Protein AF-A0A8I2G2Y0-F1 (afdb_monomer_lite)

Sequence (135 aa):
MSNDNKWKEYDYIFKLEQELNKTRWMVFTALLSVSFIIGGLVLKETTALRPLLTKSGMVFGWLIFMAGFYHYWWFHNKAHDLRDRMCELEEQLSIEVFKIRTKRPKFLGIKIFYHWAIDVVALAYTLILVLVLLR

Secondary structure (DSSP, 8-state):
--HHHHHHHHHHHHHHHHHHHHHHHHHHHHHHHHHHHHHHHHHHGGGSS-HHHHHHHHHHHHHHHHHHHHHHHHHHHHHHHHHHHHHHHHHHHT--HHHHHTSPPPBTTB---HHHHHHH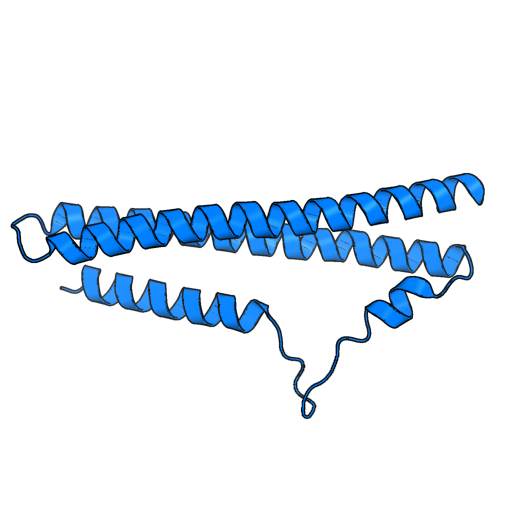HHHHHHHHHHHHHH-

pLDDT: mean 83.78, std 13.39, range [49.09, 96.31]

Foldseek 3Di:
DDLVVLVVLLVVLVVVLVVLVVCLVVQLVVLLVVLVVLLVVLVVCVVDDCLPSSLVSLVVSLVSNVVSVVSNVVSVVVSVVSLVVSVVSCVVNVHCPVVVVVPQDQDVNDRPDPVVVSVVVNVVSVVVSVVSVVD

Structure (mmCIF, N/CA/C/O backbone):
data_AF-A0A8I2G2Y0-F1
#
_entry.id   AF-A0A8I2G2Y0-F1
#
loop_
_atom_site.group_PDB
_atom_site.id
_atom_site.type_symbol
_atom_site.label_atom_id
_atom_site.label_alt_id
_atom_site.label_comp_id
_atom_site.label_asym_id
_atom_site.label_entity_id
_atom_site.label_seq_id
_atom_site.pdbx_PDB_ins_code
_atom_site.Cartn_x
_atom_site.Cartn_y
_atom_site.Cartn_z
_atom_site.occupancy
_atom_site.B_iso_or_equiv
_atom_site.auth_seq_id
_atom_site.auth_comp_id
_atom_site.auth_asym_id
_atom_site.auth_atom_id
_atom_site.pdbx_PDB_model_num
ATOM 1 N N . MET A 1 1 ? -11.482 0.524 33.864 1.00 66.38 1 MET A N 1
ATOM 2 C CA . MET A 1 1 ? -11.662 1.689 32.967 1.00 66.38 1 MET A CA 1
ATOM 3 C C . MET A 1 1 ? -13.149 1.996 32.870 1.00 66.38 1 MET A C 1
ATOM 5 O O . MET A 1 1 ? -13.909 1.043 32.742 1.00 66.38 1 MET A O 1
ATOM 9 N N . SER A 1 2 ? -13.570 3.260 33.000 1.00 88.00 2 SER A N 1
ATOM 10 C CA . SER A 1 2 ? -14.993 3.635 32.907 1.00 88.00 2 SER A CA 1
ATOM 11 C C . SER A 1 2 ? -15.541 3.402 31.494 1.00 88.00 2 SER A C 1
ATOM 13 O O . SER A 1 2 ? -14.780 3.409 30.523 1.00 88.00 2 SER A O 1
ATOM 15 N N . ASN A 1 3 ? -16.857 3.210 31.371 1.00 84.31 3 ASN A N 1
ATOM 16 C CA . ASN A 1 3 ? -17.503 3.046 30.065 1.00 84.31 3 ASN A CA 1
ATOM 17 C C . ASN A 1 3 ? -17.326 4.287 29.176 1.00 84.31 3 ASN A C 1
ATOM 19 O O . ASN A 1 3 ? -17.082 4.139 27.983 1.00 84.31 3 ASN A O 1
ATOM 23 N N . ASP A 1 4 ? -17.322 5.491 29.751 1.00 87.38 4 ASP A N 1
ATOM 24 C CA . ASP A 1 4 ? -17.059 6.730 29.006 1.00 87.38 4 ASP A CA 1
ATOM 25 C C . ASP A 1 4 ? -15.670 6.743 28.357 1.00 87.38 4 ASP A C 1
ATOM 27 O O . ASP A 1 4 ? -15.503 7.208 27.229 1.00 87.38 4 ASP A O 1
ATOM 31 N N . ASN A 1 5 ? -14.661 6.196 29.042 1.00 90.50 5 ASN A N 1
ATOM 32 C CA . ASN A 1 5 ? -13.311 6.099 28.492 1.00 90.50 5 ASN A CA 1
ATOM 33 C C . ASN A 1 5 ? -13.239 5.073 27.351 1.00 90.50 5 ASN A C 1
ATOM 35 O O . ASN A 1 5 ? -12.555 5.323 26.364 1.00 90.50 5 ASN A O 1
ATOM 39 N N . LYS A 1 6 ? -13.981 3.962 27.448 1.00 89.25 6 LYS A N 1
ATOM 40 C CA . LYS A 1 6 ? -14.072 2.952 26.378 1.00 89.25 6 LYS A CA 1
ATOM 41 C C . LYS A 1 6 ? -14.741 3.506 25.119 1.00 89.25 6 LYS A C 1
ATOM 43 O O . LYS A 1 6 ? -14.258 3.258 24.021 1.00 89.25 6 LYS A O 1
ATOM 48 N N . TRP A 1 7 ? -15.808 4.293 25.268 1.00 90.44 7 TRP A N 1
ATOM 49 C CA . TRP A 1 7 ? -16.466 4.955 24.136 1.00 90.44 7 TRP A CA 1
ATOM 50 C C . TRP A 1 7 ? -15.554 5.964 23.433 1.00 90.44 7 TRP A C 1
ATOM 52 O O . TRP A 1 7 ? -15.510 6.001 22.205 1.00 90.44 7 TRP A O 1
ATOM 62 N N . LYS A 1 8 ? -14.785 6.748 24.199 1.00 93.31 8 LYS A N 1
ATOM 63 C CA . LYS A 1 8 ? -13.784 7.670 23.639 1.00 93.31 8 LYS A CA 1
ATOM 64 C C . LYS A 1 8 ? -12.671 6.932 22.898 1.00 93.31 8 LYS A C 1
ATOM 66 O O . LYS A 1 8 ? -12.284 7.360 21.815 1.00 93.31 8 LYS A O 1
ATOM 71 N N . GLU A 1 9 ? -12.172 5.833 23.465 1.00 92.19 9 GLU A N 1
ATOM 72 C CA . GLU A 1 9 ? -11.176 4.980 22.807 1.00 92.19 9 GLU A CA 1
ATOM 73 C C . GLU A 1 9 ? -11.730 4.402 21.498 1.00 92.19 9 GLU A C 1
ATOM 75 O O . GLU A 1 9 ? -11.061 4.475 20.471 1.00 92.19 9 GLU A O 1
ATOM 80 N N . TYR A 1 10 ? -12.971 3.907 21.505 1.00 90.19 10 TYR A N 1
ATOM 81 C CA . TYR A 1 10 ? -13.626 3.365 20.316 1.00 90.19 10 TYR A CA 1
ATOM 82 C C . TYR A 1 10 ? -13.746 4.404 19.190 1.00 90.19 10 TYR A C 1
ATOM 84 O O . TYR A 1 10 ? -13.324 4.138 18.065 1.00 90.19 10 TYR A O 1
ATOM 92 N N . ASP A 1 11 ? -14.261 5.604 19.484 1.00 91.12 11 ASP A N 1
ATOM 93 C CA . ASP A 1 11 ? -14.394 6.682 18.490 1.00 91.12 11 ASP A CA 1
ATOM 94 C C . ASP A 1 11 ? -13.028 7.139 17.951 1.00 91.12 11 ASP A C 1
ATOM 96 O O . ASP A 1 11 ? -12.862 7.378 16.752 1.00 91.12 11 ASP A O 1
ATOM 100 N N . TYR A 1 12 ? -12.018 7.197 18.823 1.00 94.00 12 TYR A N 1
ATOM 101 C CA . TYR A 1 12 ? -10.652 7.513 18.424 1.00 94.00 12 TYR A CA 1
ATOM 102 C C . TYR A 1 12 ? -10.071 6.460 17.471 1.00 94.00 12 TYR A C 1
ATOM 104 O O . TYR A 1 12 ? -9.577 6.811 16.398 1.00 94.00 12 TYR A O 1
ATOM 112 N N . ILE A 1 13 ? -10.162 5.172 17.820 1.00 92.31 13 ILE A N 1
ATOM 113 C CA . ILE A 1 13 ? -9.649 4.082 16.977 1.00 92.31 13 ILE A CA 1
ATOM 114 C C . ILE A 1 13 ? -10.392 4.038 15.640 1.00 92.31 13 ILE A C 1
ATOM 116 O O . ILE A 1 13 ? -9.770 3.839 14.596 1.00 92.31 13 ILE A O 1
ATOM 120 N N . PHE A 1 14 ? -11.702 4.277 15.649 1.00 89.00 14 PHE A N 1
ATOM 121 C CA . PHE A 1 14 ? -12.504 4.331 14.434 1.00 89.00 14 PHE A CA 1
ATOM 122 C C . PHE A 1 14 ? -12.033 5.430 13.475 1.00 89.00 14 PHE A C 1
ATOM 124 O O . PHE A 1 14 ? -11.827 5.168 12.287 1.00 89.00 14 PHE A O 1
ATOM 131 N N . LYS A 1 15 ? -11.824 6.651 13.979 1.00 92.25 15 LYS A N 1
ATOM 132 C CA . LYS A 1 15 ? -11.288 7.768 13.182 1.00 92.25 15 LYS A CA 1
ATOM 133 C C . LYS A 1 15 ? -9.884 7.462 12.668 1.00 92.25 15 LYS A C 1
ATOM 135 O O . LYS A 1 15 ? -9.611 7.661 11.485 1.00 92.25 15 LYS A O 1
ATOM 140 N N . LEU A 1 16 ? -9.032 6.899 13.523 1.00 92.81 16 LEU A N 1
ATOM 141 C CA . LEU A 1 16 ? -7.673 6.513 13.158 1.00 92.81 16 LEU A CA 1
ATOM 142 C C . LEU A 1 16 ? -7.653 5.455 12.042 1.00 92.81 16 LEU A C 1
ATOM 144 O O . LEU A 1 16 ? -6.857 5.558 11.112 1.00 92.81 16 LEU A O 1
ATOM 148 N N . GLU A 1 17 ? -8.545 4.462 12.079 1.00 90.94 17 GLU A N 1
ATOM 149 C CA . GLU A 1 17 ? -8.662 3.438 11.031 1.00 90.94 17 GLU A CA 1
ATOM 150 C C . GLU A 1 17 ? -9.044 4.049 9.674 1.00 90.94 17 GLU A C 1
ATOM 152 O O . GLU A 1 17 ? -8.466 3.685 8.641 1.00 90.94 17 GLU A O 1
ATOM 157 N N . GLN A 1 18 ? -9.959 5.024 9.671 1.00 89.50 18 GLN A N 1
ATOM 158 C CA . GLN A 1 18 ? -10.353 5.740 8.457 1.00 89.50 18 GLN A CA 1
ATOM 159 C C . GLN A 1 18 ? -9.204 6.573 7.884 1.00 89.50 18 GLN A C 1
ATOM 161 O O . GLN A 1 18 ? -8.940 6.517 6.678 1.00 89.50 18 GLN A O 1
ATOM 166 N N . GLU A 1 19 ? -8.497 7.318 8.734 1.00 92.12 19 GLU A N 1
ATOM 167 C CA . GLU A 1 19 ? -7.342 8.122 8.329 1.00 92.12 19 GLU A CA 1
ATOM 168 C C . GLU A 1 19 ? -6.197 7.252 7.807 1.00 92.12 19 GLU A C 1
ATOM 170 O O . GLU A 1 19 ? -5.633 7.544 6.748 1.00 92.12 19 GLU A O 1
ATOM 175 N N . LEU A 1 20 ? -5.896 6.136 8.477 1.00 91.62 20 LEU A N 1
ATOM 176 C CA . LEU A 1 20 ? -4.902 5.166 8.016 1.00 91.62 20 LEU A CA 1
ATOM 177 C C . LEU A 1 20 ? -5.294 4.561 6.670 1.00 91.62 20 LEU A C 1
ATOM 179 O O . LEU A 1 20 ? -4.446 4.443 5.789 1.00 91.62 20 LEU A O 1
ATOM 183 N N . ASN A 1 21 ? -6.566 4.210 6.465 1.00 89.56 21 ASN A N 1
ATOM 184 C CA . ASN A 1 21 ? -7.034 3.704 5.176 1.00 89.56 21 ASN A CA 1
ATOM 185 C C . ASN A 1 21 ? -6.887 4.747 4.061 1.00 89.56 21 ASN A C 1
ATOM 187 O O . ASN A 1 21 ? -6.446 4.399 2.963 1.00 89.56 21 ASN A O 1
ATOM 191 N N . LYS A 1 22 ? -7.239 6.011 4.329 1.00 91.00 22 LYS A N 1
ATOM 192 C CA . LYS A 1 22 ? -7.096 7.115 3.370 1.00 91.00 22 LYS A CA 1
ATOM 193 C C . LYS A 1 22 ? -5.628 7.340 3.009 1.00 91.00 22 LYS A C 1
ATOM 195 O O . LYS A 1 22 ? -5.287 7.364 1.828 1.00 91.00 22 LYS A O 1
ATOM 200 N N . THR A 1 23 ? -4.762 7.440 4.015 1.00 92.88 23 THR A N 1
ATOM 201 C CA . THR A 1 23 ? -3.315 7.623 3.841 1.00 92.88 23 THR A CA 1
ATOM 202 C C . THR A 1 23 ? -2.692 6.440 3.105 1.00 92.88 23 THR A C 1
ATOM 204 O O . THR A 1 23 ? -1.948 6.645 2.147 1.00 92.88 23 THR A O 1
ATOM 207 N N . ARG A 1 24 ? -3.071 5.202 3.463 1.00 92.50 24 ARG A N 1
ATOM 208 C CA . ARG A 1 24 ? -2.635 3.980 2.773 1.00 92.50 24 ARG A CA 1
ATOM 209 C C . ARG A 1 24 ? -2.880 4.080 1.274 1.00 92.50 24 ARG A C 1
ATOM 211 O O . ARG A 1 24 ? -1.956 3.859 0.500 1.00 92.50 24 ARG A O 1
ATOM 218 N N . TRP A 1 25 ? -4.109 4.406 0.872 1.00 91.19 25 TRP A N 1
ATOM 219 C CA . TRP A 1 25 ? -4.482 4.487 -0.541 1.00 91.19 25 TRP A CA 1
ATOM 220 C C . TRP A 1 25 ? -3.813 5.648 -1.268 1.00 91.19 25 TRP A C 1
ATOM 222 O O . TRP A 1 25 ? -3.339 5.463 -2.388 1.00 91.19 25 TRP A O 1
ATOM 232 N N . MET A 1 26 ? -3.750 6.820 -0.639 1.00 94.88 26 MET A N 1
ATOM 233 C CA . MET A 1 26 ? -3.161 8.017 -1.236 1.00 94.88 26 MET A CA 1
ATOM 234 C C . MET A 1 26 ? -1.674 7.817 -1.536 1.00 94.88 26 MET A C 1
ATOM 236 O O . MET A 1 26 ? -1.242 8.005 -2.672 1.00 94.88 26 MET A O 1
ATOM 240 N N . VAL A 1 27 ? -0.908 7.373 -0.538 1.00 95.50 27 VAL A N 1
ATOM 241 C CA . VAL A 1 27 ? 0.538 7.161 -0.676 1.00 95.50 27 VAL A CA 1
ATOM 242 C C . VAL A 1 27 ? 0.827 5.999 -1.623 1.00 95.50 27 VAL A C 1
ATOM 244 O O . VAL A 1 27 ? 1.679 6.130 -2.499 1.00 95.50 27 VAL A O 1
ATOM 247 N N . PHE A 1 28 ? 0.084 4.889 -1.514 1.00 93.81 28 PHE A N 1
ATOM 248 C CA . PHE A 1 28 ? 0.243 3.757 -2.428 1.00 93.81 28 PHE A CA 1
ATOM 249 C C . PHE A 1 28 ? 0.023 4.173 -3.887 1.00 93.81 28 PHE A C 1
ATOM 251 O O . PHE A 1 28 ? 0.866 3.898 -4.733 1.00 93.81 28 PHE A O 1
ATOM 258 N N . THR A 1 29 ? -1.063 4.895 -4.173 1.00 92.81 29 THR A N 1
ATOM 259 C CA . THR A 1 29 ? -1.388 5.347 -5.536 1.00 92.81 29 THR A CA 1
ATOM 260 C C . THR A 1 29 ? -0.355 6.341 -6.065 1.00 92.81 29 THR A C 1
ATOM 262 O O . THR A 1 29 ? 0.001 6.278 -7.242 1.00 92.81 29 THR A O 1
ATOM 265 N N . ALA A 1 30 ? 0.164 7.231 -5.214 1.00 95.69 30 ALA A N 1
ATOM 266 C CA . ALA A 1 30 ? 1.213 8.171 -5.598 1.00 95.69 30 ALA A CA 1
ATOM 267 C C . ALA A 1 30 ? 2.510 7.444 -5.987 1.00 95.69 30 ALA A C 1
ATOM 269 O O . ALA A 1 30 ? 3.040 7.676 -7.073 1.00 95.69 30 ALA A O 1
ATOM 270 N N . LEU A 1 31 ? 2.983 6.515 -5.148 1.00 95.56 31 LEU A N 1
ATOM 271 C CA . LEU A 1 31 ? 4.186 5.721 -5.423 1.00 95.56 31 LEU A CA 1
ATOM 272 C C . LEU A 1 31 ? 4.011 4.845 -6.666 1.00 95.56 31 LEU A C 1
ATOM 274 O O . LEU A 1 31 ? 4.896 4.799 -7.519 1.00 95.56 31 LEU A O 1
ATOM 278 N N . LEU A 1 32 ? 2.844 4.214 -6.806 1.00 94.06 32 LEU A N 1
ATOM 279 C CA . LEU A 1 32 ? 2.487 3.421 -7.976 1.00 94.06 32 LEU A CA 1
ATOM 280 C C . LEU A 1 32 ? 2.543 4.264 -9.259 1.00 94.06 32 LEU A C 1
ATOM 282 O O . LEU A 1 32 ? 3.158 3.860 -10.241 1.00 94.06 32 LEU A O 1
ATOM 286 N N . SER A 1 33 ? 1.954 5.461 -9.235 1.00 94.00 33 SER A N 1
ATOM 287 C CA . SER A 1 33 ? 1.930 6.371 -10.386 1.00 94.00 33 SER A CA 1
ATOM 288 C C . SER A 1 33 ? 3.333 6.832 -10.776 1.00 94.00 33 SER A C 1
ATOM 290 O O . SER A 1 33 ? 3.693 6.772 -11.948 1.00 94.00 33 SER A O 1
ATOM 292 N N . VAL A 1 34 ? 4.152 7.242 -9.801 1.00 96.00 34 VAL A N 1
ATOM 293 C CA . VAL A 1 34 ? 5.547 7.647 -10.042 1.00 96.00 34 VAL A CA 1
ATOM 294 C C . VAL A 1 34 ? 6.350 6.490 -10.636 1.00 96.00 34 VAL A C 1
ATOM 296 O O . VAL A 1 34 ? 7.060 6.678 -11.622 1.00 96.00 34 VAL A O 1
ATOM 299 N N . SER A 1 35 ? 6.192 5.288 -10.082 1.00 95.88 35 SER A N 1
ATOM 300 C CA . SER A 1 35 ? 6.830 4.074 -10.586 1.00 95.88 35 SER A CA 1
ATOM 301 C C . SER A 1 35 ? 6.476 3.805 -12.055 1.00 95.88 35 SER A C 1
ATOM 303 O O . SER A 1 35 ? 7.375 3.670 -12.887 1.00 95.88 35 SER A O 1
ATOM 305 N N . PHE A 1 36 ? 5.184 3.822 -12.407 1.00 92.62 36 PHE A N 1
ATOM 306 C CA . PHE A 1 36 ? 4.736 3.602 -13.785 1.00 92.62 36 PHE A CA 1
ATOM 307 C C . PHE A 1 36 ? 5.175 4.702 -14.750 1.00 92.62 36 PHE A C 1
ATOM 309 O O . PHE A 1 36 ? 5.517 4.393 -15.889 1.00 92.62 36 PHE A O 1
ATOM 316 N N . ILE A 1 37 ? 5.198 5.965 -14.317 1.00 94.50 37 ILE A N 1
ATOM 317 C CA . ILE A 1 37 ? 5.706 7.073 -15.137 1.00 94.50 37 ILE A CA 1
ATOM 318 C C . ILE A 1 37 ? 7.181 6.842 -15.467 1.00 94.50 37 ILE A C 1
ATOM 320 O O . ILE A 1 37 ? 7.564 6.924 -16.632 1.00 94.50 37 ILE A O 1
ATOM 324 N N . ILE A 1 38 ? 7.999 6.501 -14.467 1.00 91.69 38 ILE A N 1
ATOM 325 C CA . ILE A 1 38 ? 9.422 6.207 -14.669 1.00 91.69 38 ILE A CA 1
ATOM 326 C C . ILE A 1 38 ? 9.583 5.022 -15.623 1.00 91.69 38 ILE A C 1
ATOM 328 O O . ILE A 1 38 ? 10.289 5.142 -16.623 1.00 91.69 38 ILE A O 1
ATOM 332 N N . GLY A 1 39 ? 8.893 3.907 -15.362 1.00 90.50 39 GLY A N 1
ATOM 333 C CA . GLY A 1 39 ? 8.956 2.722 -16.217 1.00 90.50 39 GLY A CA 1
ATOM 334 C C . GLY A 1 39 ? 8.531 3.011 -17.660 1.00 90.50 39 GLY A C 1
ATOM 335 O O . GLY A 1 39 ? 9.227 2.635 -18.600 1.00 90.50 39 GLY A O 1
ATOM 336 N N . GLY A 1 40 ? 7.431 3.742 -17.854 1.00 88.56 40 GLY A N 1
ATOM 337 C CA . GLY A 1 40 ? 6.917 4.104 -19.175 1.00 88.56 40 GLY A CA 1
ATOM 338 C C . GLY A 1 40 ? 7.849 5.028 -19.961 1.00 88.56 40 GLY A C 1
ATOM 339 O O . GLY A 1 40 ? 8.099 4.783 -21.142 1.00 88.56 40 GLY A O 1
ATOM 340 N N . LEU A 1 41 ? 8.408 6.058 -19.315 1.00 89.56 41 LEU A N 1
ATOM 341 C CA . LEU A 1 41 ? 9.383 6.961 -19.939 1.00 89.56 41 LEU A CA 1
ATOM 342 C C . LEU A 1 41 ? 10.647 6.209 -20.358 1.00 89.56 41 LEU A C 1
ATOM 344 O O . LEU A 1 41 ? 11.138 6.380 -21.471 1.00 89.56 41 LEU A O 1
ATOM 348 N N . VAL A 1 42 ? 11.136 5.330 -19.488 1.00 89.31 42 VAL A N 1
ATOM 349 C CA . VAL A 1 42 ? 12.333 4.533 -19.742 1.00 89.31 42 VAL A CA 1
ATOM 350 C C . VAL A 1 42 ? 12.130 3.544 -20.895 1.00 89.31 42 VAL A C 1
ATOM 352 O O . VAL A 1 42 ? 13.019 3.383 -21.732 1.00 89.31 42 VAL A O 1
ATOM 355 N N . LEU A 1 43 ? 10.960 2.905 -20.972 1.00 85.12 43 LEU A N 1
ATOM 356 C CA . LEU A 1 43 ? 10.618 1.994 -22.066 1.00 85.12 43 LEU A CA 1
ATOM 357 C C . LEU A 1 43 ? 10.447 2.724 -23.404 1.00 85.12 43 LEU A C 1
ATOM 359 O O . LEU A 1 43 ? 10.806 2.169 -24.443 1.00 85.12 43 LEU A O 1
ATOM 363 N N . LYS A 1 44 ? 9.953 3.967 -23.397 1.00 84.44 44 LYS A N 1
ATOM 364 C CA . LYS A 1 44 ? 9.802 4.789 -24.607 1.00 84.44 44 LYS A CA 1
ATOM 365 C C . LYS A 1 44 ? 11.147 5.138 -25.255 1.00 84.44 44 LYS A C 1
ATOM 367 O O . LYS A 1 44 ? 11.247 5.147 -26.475 1.00 84.44 44 LYS A O 1
ATOM 372 N N . GLU A 1 45 ? 12.182 5.374 -24.453 1.00 73.50 45 GLU A N 1
ATOM 373 C CA . GLU A 1 45 ? 13.528 5.746 -24.922 1.00 73.50 45 GLU A CA 1
ATOM 374 C C . GLU A 1 45 ? 14.370 4.547 -25.414 1.00 73.50 45 GLU A C 1
ATOM 376 O O . GLU A 1 45 ? 15.515 4.712 -25.836 1.00 73.50 45 GLU A O 1
ATOM 381 N N . THR A 1 46 ? 13.827 3.320 -25.411 1.00 61.78 46 THR A N 1
ATOM 382 C CA . THR A 1 46 ? 14.571 2.096 -25.792 1.00 61.78 46 THR A CA 1
ATOM 383 C C . THR A 1 46 ? 15.066 2.070 -27.241 1.00 61.78 46 THR A C 1
ATOM 385 O O . THR A 1 46 ? 15.926 1.256 -27.577 1.00 61.78 46 THR A O 1
ATOM 388 N N . THR A 1 47 ? 14.584 2.971 -28.098 1.00 58.81 47 THR A N 1
ATOM 389 C CA . THR A 1 47 ? 15.061 3.141 -29.476 1.00 58.81 47 THR A CA 1
ATOM 390 C C . THR A 1 47 ? 16.338 3.986 -29.596 1.00 58.81 47 THR A C 1
ATOM 392 O O . THR A 1 47 ? 16.927 4.009 -30.673 1.00 58.81 47 THR A O 1
ATOM 395 N N . ALA A 1 48 ? 16.810 4.641 -28.523 1.00 56.94 48 ALA A N 1
ATOM 396 C CA . ALA A 1 48 ? 17.963 5.547 -28.557 1.00 56.94 48 ALA A CA 1
ATOM 397 C C . ALA A 1 48 ? 19.045 5.213 -27.496 1.00 56.94 48 ALA A C 1
ATOM 399 O O . ALA A 1 48 ? 19.069 5.710 -26.375 1.00 56.94 48 ALA A O 1
ATOM 400 N N . LEU A 1 49 ? 20.017 4.391 -27.903 1.00 54.91 49 LEU A N 1
ATOM 401 C CA . LEU A 1 49 ? 21.436 4.419 -27.496 1.00 54.91 49 LEU A CA 1
ATOM 402 C C . LEU A 1 49 ? 21.893 4.262 -26.026 1.00 54.91 49 LEU A C 1
ATOM 404 O O . LEU A 1 49 ? 23.106 4.312 -25.813 1.00 54.91 49 LEU A O 1
ATOM 408 N N . ARG A 1 50 ? 21.053 4.030 -25.004 1.00 77.31 50 ARG A N 1
ATOM 409 C CA . ARG A 1 50 ? 21.565 3.893 -23.612 1.00 77.31 50 ARG A CA 1
ATOM 410 C C . ARG A 1 50 ? 20.948 2.744 -22.794 1.00 77.31 50 ARG A C 1
ATOM 412 O O . ARG A 1 50 ? 20.247 3.001 -21.816 1.00 77.31 50 ARG A O 1
ATOM 419 N N . PRO A 1 51 ? 21.290 1.474 -23.094 1.00 82.12 51 PRO A N 1
ATOM 420 C CA . PRO A 1 51 ? 20.758 0.303 -22.383 1.00 82.12 51 PRO A CA 1
ATOM 42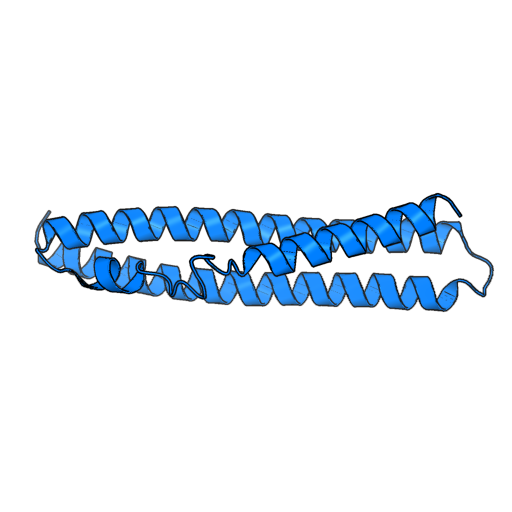1 C C . PRO A 1 51 ? 21.002 0.340 -20.867 1.00 82.12 51 PRO A C 1
ATOM 423 O O . PRO A 1 51 ? 20.150 -0.093 -20.097 1.00 82.12 51 PRO A O 1
ATOM 426 N N . LEU A 1 52 ? 22.128 0.904 -20.414 1.00 84.00 52 LEU A N 1
ATOM 427 C CA . LEU A 1 52 ? 22.420 1.045 -18.985 1.00 84.00 52 LEU A CA 1
ATOM 428 C C . LEU A 1 52 ? 21.405 1.947 -18.265 1.00 84.00 52 LEU A C 1
ATOM 430 O O . LEU A 1 52 ? 20.946 1.592 -17.184 1.00 84.00 52 LEU A O 1
ATOM 434 N N . LEU A 1 53 ? 21.035 3.081 -18.872 1.00 84.31 53 LEU A N 1
ATOM 435 C CA . LEU A 1 53 ? 20.029 4.002 -18.329 1.00 84.31 53 LEU A CA 1
ATOM 436 C C . LEU A 1 53 ? 18.638 3.374 -18.332 1.00 84.31 53 LEU A C 1
ATOM 438 O O . LEU A 1 53 ? 17.871 3.581 -17.394 1.00 84.31 53 LEU A O 1
ATOM 442 N N . THR A 1 54 ? 18.330 2.561 -19.344 1.00 87.50 54 THR A N 1
ATOM 443 C CA . THR A 1 54 ? 17.069 1.823 -19.372 1.00 87.50 54 THR A CA 1
ATOM 444 C C . THR A 1 54 ? 16.985 0.808 -18.237 1.00 87.50 54 THR A C 1
ATOM 446 O O . THR A 1 54 ? 15.999 0.768 -17.503 1.00 87.50 54 THR A O 1
ATOM 449 N N . LYS A 1 55 ? 18.035 0.005 -18.042 1.00 89.56 55 LYS A N 1
ATOM 450 C CA . LYS A 1 55 ? 18.065 -1.002 -16.976 1.00 89.56 55 LYS A CA 1
ATOM 451 C C . LYS A 1 55 ? 18.019 -0.353 -15.594 1.00 89.56 55 LYS A C 1
ATOM 453 O O . LYS A 1 55 ? 17.203 -0.755 -14.768 1.00 89.56 55 LYS A O 1
ATOM 458 N N . SER A 1 56 ? 18.831 0.679 -15.349 1.00 91.00 56 SER A N 1
ATOM 459 C CA . SER A 1 56 ? 18.845 1.369 -14.053 1.00 91.00 56 SER A CA 1
ATOM 460 C C . SER A 1 56 ? 17.529 2.096 -13.764 1.00 91.00 56 SER A C 1
ATOM 462 O O . SER A 1 56 ? 17.017 1.997 -12.65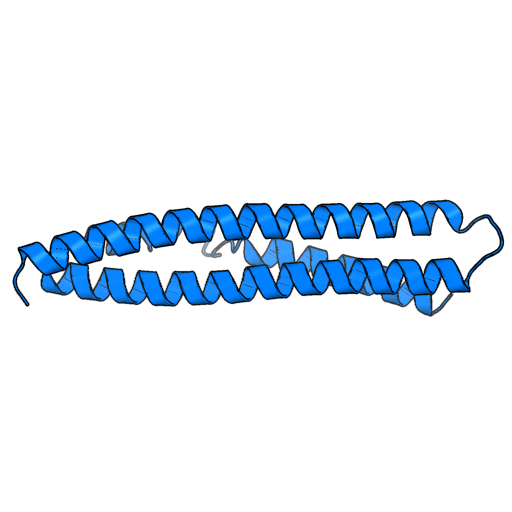1 1.00 91.00 56 SER A O 1
ATOM 464 N N . GLY A 1 57 ? 16.932 2.749 -14.765 1.00 91.75 57 GLY A N 1
ATOM 465 C CA . GLY A 1 57 ? 15.632 3.407 -14.642 1.00 91.75 57 GLY A CA 1
ATOM 466 C C . GLY A 1 57 ? 14.494 2.427 -14.348 1.00 91.75 57 GLY A C 1
ATOM 467 O O . GLY A 1 57 ? 13.670 2.690 -13.472 1.00 91.75 57 GLY A O 1
ATOM 468 N N . MET A 1 58 ? 14.480 1.260 -15.002 1.00 92.50 58 MET A N 1
ATOM 469 C CA . MET A 1 58 ? 13.496 0.208 -14.721 1.00 92.50 58 MET A CA 1
ATOM 470 C C . MET A 1 58 ? 13.644 -0.371 -13.314 1.00 92.50 58 MET A C 1
ATOM 472 O O . MET A 1 58 ? 12.638 -0.548 -12.626 1.00 92.50 58 MET A O 1
ATOM 476 N N . VAL A 1 59 ? 14.878 -0.625 -12.863 1.00 94.06 59 VAL A N 1
ATOM 477 C CA . VAL A 1 59 ? 15.145 -1.076 -11.487 1.00 94.06 59 VAL A CA 1
ATOM 478 C C . VAL A 1 59 ? 14.689 -0.021 -10.481 1.00 94.06 59 VAL A C 1
ATOM 480 O O . VAL A 1 59 ? 14.026 -0.359 -9.505 1.00 94.06 59 VAL A O 1
ATOM 483 N N . PHE A 1 60 ? 14.975 1.258 -10.729 1.00 94.88 60 PHE A N 1
ATOM 484 C CA . PHE A 1 60 ? 14.546 2.347 -9.854 1.00 94.88 60 PHE A CA 1
ATOM 485 C C . PHE A 1 60 ? 13.016 2.461 -9.771 1.00 94.88 60 PHE A C 1
ATOM 487 O O . PHE A 1 60 ? 12.461 2.508 -8.673 1.00 94.88 60 PHE A O 1
ATOM 494 N N . GLY A 1 61 ? 12.320 2.422 -10.913 1.00 94.88 61 GLY A N 1
ATOM 495 C CA . GLY A 1 61 ? 10.855 2.394 -10.949 1.00 94.88 61 GLY A CA 1
ATOM 496 C C . GLY A 1 61 ? 10.282 1.191 -10.194 1.00 94.88 61 GLY A C 1
ATOM 497 O O . GLY A 1 61 ? 9.341 1.344 -9.416 1.00 94.88 61 GLY A O 1
ATOM 498 N N . TRP A 1 62 ? 10.886 0.009 -10.344 1.00 94.56 62 TRP A N 1
ATOM 499 C CA . TRP A 1 62 ? 10.487 -1.193 -9.608 1.00 94.56 62 TRP A CA 1
ATOM 500 C C . TRP A 1 62 ? 10.733 -1.081 -8.095 1.00 94.56 62 TRP A C 1
ATOM 502 O O . TRP A 1 62 ? 9.885 -1.489 -7.309 1.00 94.56 62 TRP A O 1
ATOM 512 N N . LEU A 1 63 ? 11.834 -0.470 -7.649 1.00 95.75 63 LEU A N 1
ATOM 513 C CA . LEU A 1 63 ? 12.067 -0.231 -6.219 1.00 95.75 63 LEU A CA 1
ATOM 514 C C . LEU A 1 63 ? 10.998 0.690 -5.616 1.00 95.75 63 LEU A C 1
ATOM 516 O O . LEU A 1 63 ? 10.507 0.419 -4.520 1.00 95.75 63 LEU A O 1
ATOM 520 N N . ILE A 1 64 ? 10.584 1.735 -6.341 1.00 96.31 64 ILE A N 1
ATOM 521 C CA . ILE A 1 64 ? 9.476 2.609 -5.919 1.00 96.31 64 ILE A CA 1
ATOM 522 C C . ILE A 1 64 ? 8.164 1.820 -5.844 1.00 96.31 64 ILE A C 1
ATOM 524 O O . ILE A 1 64 ? 7.414 1.970 -4.878 1.00 96.31 64 ILE A O 1
ATOM 528 N N . PHE A 1 65 ? 7.905 0.947 -6.823 1.00 94.56 65 PHE A N 1
ATOM 529 C CA . PHE A 1 65 ? 6.752 0.046 -6.794 1.00 94.56 65 PHE A CA 1
ATOM 530 C C . PHE A 1 65 ? 6.756 -0.817 -5.526 1.00 94.56 65 PHE A C 1
ATOM 532 O O . PHE A 1 65 ? 5.764 -0.854 -4.799 1.00 94.56 65 PHE A O 1
ATOM 539 N N . MET A 1 66 ? 7.883 -1.473 -5.232 1.00 93.00 66 MET A N 1
ATOM 540 C CA . MET A 1 66 ? 8.030 -2.352 -4.070 1.00 93.00 66 MET A CA 1
ATOM 541 C C . MET A 1 66 ? 7.905 -1.587 -2.752 1.00 93.00 66 MET A C 1
ATOM 543 O O . MET A 1 66 ? 7.288 -2.090 -1.814 1.00 93.00 66 MET A O 1
ATOM 547 N N . ALA A 1 67 ? 8.408 -0.352 -2.684 1.00 94.81 67 ALA A N 1
ATOM 548 C CA . ALA A 1 67 ? 8.190 0.527 -1.539 1.00 94.81 67 ALA A CA 1
ATOM 549 C C . ALA A 1 67 ? 6.695 0.839 -1.346 1.00 94.81 67 ALA A C 1
ATOM 551 O O . ALA A 1 67 ? 6.191 0.770 -0.225 1.00 94.81 67 ALA A O 1
ATOM 552 N N . GLY A 1 68 ? 5.966 1.109 -2.434 1.00 94.00 68 GLY A N 1
ATOM 553 C CA . GLY A 1 68 ? 4.513 1.272 -2.411 1.00 94.00 68 GLY A CA 1
ATOM 554 C C . GLY A 1 68 ? 3.790 0.013 -1.932 1.00 94.00 68 GLY A C 1
ATOM 555 O O . GLY A 1 68 ? 2.933 0.093 -1.051 1.00 94.00 68 GLY A O 1
ATOM 556 N N . PHE A 1 69 ? 4.161 -1.154 -2.459 1.00 91.12 69 PHE A N 1
ATOM 557 C CA . PHE A 1 69 ? 3.595 -2.442 -2.059 1.00 91.12 69 PHE A CA 1
ATOM 558 C C . PHE A 1 69 ? 3.828 -2.731 -0.570 1.00 91.12 69 PHE A C 1
ATOM 560 O O . PHE A 1 69 ? 2.885 -3.042 0.160 1.00 91.12 69 PHE A O 1
ATOM 567 N N . TYR A 1 70 ? 5.062 -2.557 -0.092 1.00 92.69 70 TYR A N 1
ATOM 568 C CA . TYR A 1 70 ? 5.405 -2.720 1.318 1.00 92.69 70 TYR A CA 1
ATOM 569 C C . TYR A 1 70 ? 4.619 -1.750 2.207 1.00 92.69 70 TYR A C 1
ATOM 571 O O . TYR A 1 70 ? 4.039 -2.167 3.208 1.00 92.69 70 TYR A O 1
ATOM 579 N N . HIS A 1 71 ? 4.532 -0.473 1.819 1.00 93.56 71 HIS A N 1
ATOM 580 C CA . HIS A 1 71 ? 3.728 0.524 2.523 1.00 93.56 71 HIS A CA 1
ATOM 581 C C . HIS A 1 71 ? 2.257 0.098 2.613 1.00 93.56 71 HIS A C 1
ATOM 583 O O . HIS A 1 71 ? 1.656 0.139 3.688 1.00 93.56 71 HIS A O 1
ATOM 589 N N . TYR A 1 72 ? 1.671 -0.353 1.500 1.00 91.25 72 TYR A N 1
ATOM 590 C CA . TYR A 1 72 ? 0.300 -0.851 1.473 1.00 91.25 72 TYR A CA 1
ATOM 591 C C . TYR A 1 72 ? 0.101 -2.019 2.444 1.00 91.25 72 TYR A C 1
ATOM 593 O O . TYR A 1 72 ? -0.827 -1.993 3.257 1.00 91.25 72 TYR A O 1
ATOM 601 N N . TRP A 1 73 ? 0.981 -3.019 2.377 1.00 89.69 73 TRP A N 1
ATOM 602 C CA . TRP A 1 73 ? 0.931 -4.212 3.217 1.00 89.69 73 TRP A CA 1
ATOM 603 C C . TRP A 1 73 ? 1.090 -3.879 4.706 1.00 89.69 73 TRP A C 1
ATOM 605 O O . TRP A 1 73 ? 0.295 -4.328 5.532 1.00 89.69 73 TRP A O 1
ATOM 615 N N . TRP A 1 74 ? 2.048 -3.020 5.055 1.00 91.69 74 TRP A N 1
ATOM 616 C CA . TRP A 1 74 ? 2.282 -2.606 6.437 1.00 91.69 74 TRP A CA 1
ATOM 617 C C . TRP A 1 74 ? 1.061 -1.896 7.042 1.00 91.69 74 TRP A C 1
ATOM 619 O O . TRP A 1 74 ? 0.587 -2.277 8.115 1.00 91.69 74 TRP A O 1
ATOM 629 N N . PHE A 1 75 ? 0.473 -0.933 6.323 1.00 91.62 75 PHE A N 1
ATOM 630 C CA . PHE A 1 75 ? -0.762 -0.268 6.759 1.00 91.62 75 PHE A CA 1
ATOM 631 C C . PHE A 1 75 ? -1.968 -1.213 6.778 1.00 91.62 75 PHE A C 1
ATOM 633 O O . PHE A 1 75 ? -2.881 -1.031 7.581 1.00 91.62 75 PHE A O 1
ATOM 640 N N . HIS A 1 76 ? -2.016 -2.209 5.889 1.00 87.88 76 HIS A N 1
ATOM 641 C CA . HIS A 1 76 ? -3.060 -3.231 5.912 1.00 87.88 76 HIS A CA 1
ATOM 642 C C . HIS A 1 76 ? -3.028 -4.030 7.217 1.00 87.88 76 HIS A C 1
ATOM 644 O O . HIS A 1 76 ? -4.075 -4.195 7.838 1.00 87.88 76 HIS A O 1
ATOM 650 N N . ASN A 1 77 ? -1.841 -4.450 7.660 1.00 89.00 77 ASN A N 1
ATOM 651 C CA . ASN A 1 77 ? -1.668 -5.157 8.929 1.00 89.00 77 ASN A CA 1
ATOM 652 C C . ASN A 1 77 ? -2.035 -4.264 10.119 1.00 89.00 77 ASN A C 1
ATOM 654 O O . ASN A 1 77 ? -2.807 -4.678 10.975 1.00 89.00 77 ASN A O 1
ATOM 658 N N . LYS A 1 78 ? -1.598 -2.997 10.122 1.00 89.81 78 LYS A N 1
ATOM 659 C CA . LYS A 1 78 ? -1.969 -2.042 11.181 1.00 89.81 78 LYS A CA 1
ATOM 660 C C . LYS A 1 78 ? -3.472 -1.787 11.263 1.00 89.81 78 LYS A C 1
ATOM 662 O O . LYS A 1 78 ? -4.013 -1.644 12.353 1.00 89.81 78 LYS A O 1
ATOM 667 N N . ALA A 1 79 ? -4.164 -1.759 10.125 1.00 87.62 79 ALA A N 1
ATOM 668 C CA . ALA A 1 79 ? -5.617 -1.643 10.112 1.00 87.62 79 ALA A CA 1
ATOM 669 C C . ALA A 1 79 ? -6.309 -2.880 10.711 1.00 87.62 79 ALA A C 1
ATOM 671 O O . ALA A 1 79 ? -7.394 -2.734 11.267 1.00 87.62 79 ALA A O 1
ATOM 672 N N . HIS A 1 80 ? -5.719 -4.079 10.615 1.00 86.81 80 HIS A N 1
ATOM 673 C CA . HIS A 1 80 ? -6.235 -5.260 11.320 1.00 86.81 80 HIS A CA 1
ATOM 674 C C . HIS A 1 80 ? -6.026 -5.148 12.827 1.00 86.81 80 HIS A C 1
ATOM 676 O O . HIS A 1 80 ? -7.009 -5.299 13.540 1.00 86.81 80 HIS A O 1
ATOM 682 N N . ASP A 1 81 ? -4.835 -4.742 13.288 1.00 88.75 81 ASP A N 1
ATOM 683 C CA . ASP A 1 81 ? -4.562 -4.522 14.722 1.00 88.75 81 ASP A CA 1
ATOM 684 C C . ASP A 1 81 ? -5.627 -3.600 15.364 1.00 88.75 81 ASP A C 1
ATOM 686 O O . ASP A 1 81 ? -6.168 -3.881 16.434 1.00 88.75 81 ASP A O 1
ATOM 690 N N . LEU A 1 82 ? -5.982 -2.501 14.683 1.00 89.38 82 LEU A N 1
ATOM 691 C CA . LEU A 1 82 ? -7.013 -1.569 15.159 1.00 89.38 82 LEU A CA 1
ATOM 692 C C . LEU A 1 82 ? -8.423 -2.165 15.139 1.00 89.38 82 LEU A C 1
ATOM 694 O O . LEU A 1 82 ? -9.233 -1.866 16.014 1.00 89.38 82 LEU A O 1
ATOM 698 N N . ARG A 1 83 ? -8.741 -2.986 14.135 1.00 86.69 83 ARG A N 1
ATOM 699 C CA . ARG A 1 83 ? -10.050 -3.645 14.028 1.00 86.69 83 ARG A CA 1
ATOM 700 C C . ARG A 1 83 ? -10.239 -4.704 15.095 1.00 86.69 83 ARG A C 1
ATOM 702 O O . ARG A 1 83 ? -11.329 -4.777 15.648 1.00 86.69 83 ARG A O 1
ATOM 709 N N . ASP A 1 84 ? -9.197 -5.462 15.407 1.00 88.44 84 ASP A N 1
ATOM 710 C CA . ASP A 1 84 ? -9.227 -6.447 16.485 1.00 88.44 84 ASP A CA 1
ATOM 711 C C . ASP A 1 84 ? -9.491 -5.745 17.822 1.00 88.44 84 ASP A C 1
ATOM 713 O O . ASP A 1 84 ? -10.405 -6.128 18.554 1.00 88.44 84 ASP A O 1
ATOM 717 N N . ARG A 1 85 ? -8.816 -4.614 18.074 1.00 89.88 85 ARG A N 1
ATOM 718 C CA . ARG A 1 85 ? -9.083 -3.793 19.262 1.00 89.88 85 ARG A CA 1
ATOM 719 C C . ARG A 1 85 ? -10.497 -3.203 19.289 1.00 89.88 85 ARG A C 1
ATOM 721 O O . ARG A 1 85 ? -11.116 -3.153 20.350 1.00 89.88 85 ARG A O 1
ATOM 728 N N . MET A 1 86 ? -11.032 -2.762 18.148 1.00 88.56 86 MET A N 1
ATOM 729 C CA . MET A 1 86 ? -12.431 -2.321 18.078 1.00 88.56 86 MET A CA 1
ATOM 730 C C . MET A 1 86 ? -13.382 -3.463 18.428 1.00 88.56 86 MET A C 1
ATOM 732 O O . MET A 1 86 ? -14.269 -3.246 19.242 1.00 88.56 86 MET A O 1
ATOM 736 N N . CYS A 1 87 ? -13.172 -4.673 17.902 1.00 85.88 87 CYS A N 1
ATOM 737 C CA . CYS A 1 87 ? -13.984 -5.843 18.247 1.00 85.88 87 CYS A CA 1
ATOM 738 C C . CYS A 1 87 ? -13.964 -6.138 19.758 1.00 85.88 87 CYS A C 1
ATOM 740 O O . CYS A 1 87 ? -15.019 -6.377 20.339 1.00 85.88 87 CYS A O 1
ATOM 742 N N . GLU A 1 88 ? -12.801 -6.056 20.414 1.00 88.88 88 GLU A N 1
ATOM 743 C CA . GLU A 1 88 ? -12.705 -6.206 21.875 1.00 88.88 88 GLU A CA 1
ATOM 744 C C . GLU A 1 88 ? -13.521 -5.142 22.625 1.00 88.88 88 GLU A C 1
ATOM 746 O O . GLU A 1 88 ? -14.207 -5.446 23.603 1.00 88.88 88 GLU A O 1
ATOM 751 N N . LEU A 1 89 ? -13.451 -3.881 22.184 1.00 88.19 89 LEU A N 1
ATOM 752 C CA . LEU A 1 89 ? -14.215 -2.786 22.784 1.00 88.19 89 LEU A CA 1
ATOM 753 C C . LEU A 1 89 ? -15.719 -2.961 22.568 1.00 88.19 89 LEU A C 1
ATOM 755 O O . LEU A 1 89 ? -16.496 -2.658 23.471 1.00 88.19 89 LEU A O 1
ATOM 759 N N . GLU A 1 90 ? -16.132 -3.482 21.413 1.00 87.38 90 GLU A N 1
ATOM 760 C CA . GLU A 1 90 ? -17.535 -3.767 21.118 1.00 87.38 90 GLU A CA 1
ATOM 761 C C . GLU A 1 90 ? -18.117 -4.827 22.047 1.00 87.38 90 GLU A C 1
ATOM 763 O O . GLU A 1 90 ? -19.197 -4.633 22.607 1.00 87.38 90 GLU A O 1
ATOM 768 N N . GLU A 1 91 ? -17.369 -5.904 22.290 1.00 87.62 91 GLU A N 1
ATOM 769 C CA . GLU A 1 91 ? -17.770 -6.946 23.236 1.00 87.62 91 GLU A CA 1
ATOM 770 C C . GLU A 1 91 ? -17.867 -6.399 24.664 1.00 87.62 91 GLU A C 1
ATOM 772 O O . GLU A 1 91 ? -18.828 -6.679 25.380 1.00 87.62 91 GLU A O 1
ATOM 777 N N . GLN A 1 92 ? -16.930 -5.536 25.062 1.00 88.56 92 GLN A N 1
ATOM 778 C CA . GLN A 1 92 ? -16.950 -4.888 26.375 1.00 88.56 92 GLN A CA 1
ATOM 779 C C . GLN A 1 92 ? -18.072 -3.857 26.553 1.00 88.56 92 GLN A C 1
ATOM 781 O O . GLN A 1 92 ? -18.453 -3.577 27.691 1.00 88.56 92 GLN A O 1
ATOM 786 N N . LEU A 1 93 ? -18.544 -3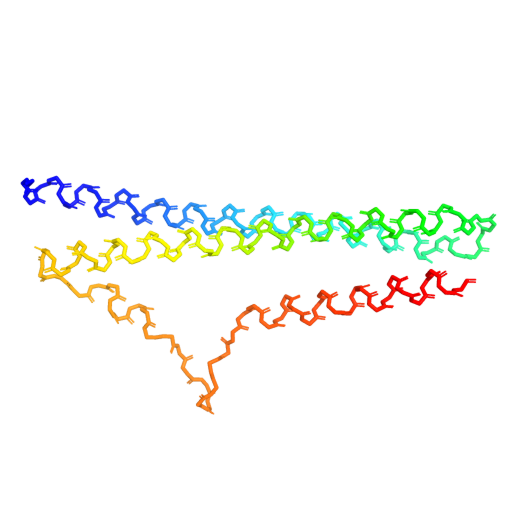.252 25.463 1.00 88.00 93 LEU A N 1
ATOM 787 C CA . LEU A 1 93 ? -19.609 -2.247 25.447 1.00 88.00 93 LEU A CA 1
ATOM 788 C C . LEU A 1 93 ? -20.981 -2.843 25.099 1.00 88.00 93 LEU A C 1
ATOM 790 O O . LEU A 1 93 ? -21.972 -2.119 25.145 1.00 88.00 93 LEU A O 1
ATOM 794 N N . SER A 1 94 ? -21.051 -4.148 24.802 1.00 85.81 94 SER A N 1
ATOM 795 C CA . SER A 1 94 ? -22.274 -4.847 24.377 1.00 85.81 94 SER A CA 1
ATOM 796 C C . SER A 1 94 ? -22.916 -4.229 23.126 1.00 85.81 94 SER A C 1
ATOM 798 O O . SER A 1 94 ? -24.131 -4.058 23.046 1.00 85.81 94 SER A O 1
ATOM 800 N N . ILE A 1 95 ? -22.082 -3.885 22.143 1.00 79.75 95 ILE A N 1
ATOM 801 C CA . ILE A 1 95 ? -22.474 -3.356 20.828 1.00 79.75 95 ILE A CA 1
ATOM 802 C C . ILE A 1 95 ? -21.983 -4.308 19.724 1.00 79.75 95 ILE A C 1
ATOM 804 O O . ILE A 1 95 ? -21.042 -5.062 19.937 1.00 79.75 95 ILE A O 1
ATOM 808 N N . GLU A 1 96 ? -22.605 -4.300 18.540 1.00 69.75 96 GLU A N 1
ATOM 809 C CA . GLU A 1 96 ? -22.276 -5.247 17.446 1.00 69.75 96 GLU A CA 1
ATOM 810 C C . GLU A 1 96 ? -22.000 -4.566 16.088 1.00 69.75 96 GLU A C 1
ATOM 812 O O . GLU A 1 96 ? -22.286 -5.109 15.016 1.00 69.75 96 GLU A O 1
ATOM 817 N N . VAL A 1 97 ? -21.455 -3.349 16.099 1.00 66.56 97 VAL A N 1
ATOM 818 C CA . VAL A 1 97 ? -21.343 -2.509 14.894 1.00 66.56 97 VAL A CA 1
ATOM 819 C C . VAL A 1 97 ? -20.306 -3.054 13.886 1.00 66.56 97 VAL A C 1
ATOM 821 O O . VAL A 1 97 ? -20.590 -3.128 12.684 1.00 66.56 97 VAL A O 1
ATOM 824 N N . PHE A 1 98 ? -19.129 -3.511 14.326 1.00 57.94 98 PHE A N 1
ATOM 825 C CA . PHE A 1 98 ? -18.074 -4.070 13.470 1.00 57.94 98 PHE A CA 1
ATOM 826 C C . PHE A 1 98 ? -18.291 -5.535 13.103 1.00 57.94 98 PHE A C 1
ATOM 828 O O . PHE A 1 98 ? -17.871 -5.931 12.007 1.00 57.94 98 PHE A O 1
ATOM 835 N N . LYS A 1 99 ? -18.975 -6.333 13.939 1.00 55.38 99 LYS A N 1
ATOM 836 C CA . LYS A 1 99 ? -19.338 -7.734 13.615 1.00 55.38 99 LYS A CA 1
ATOM 837 C C . LYS A 1 99 ? -20.157 -7.840 12.322 1.00 55.38 99 LYS A C 1
ATOM 839 O O . LYS A 1 99 ? -20.033 -8.812 11.575 1.00 55.38 99 LYS A O 1
ATOM 844 N N . ILE A 1 100 ? -20.951 -6.817 12.006 1.00 51.53 100 ILE A N 1
ATOM 845 C CA . ILE A 1 100 ? -21.732 -6.746 10.763 1.00 51.53 100 ILE A CA 1
ATOM 846 C C . ILE A 1 100 ? -20.861 -6.260 9.594 1.00 51.53 100 ILE A C 1
ATOM 848 O O . ILE A 1 100 ? -20.920 -6.824 8.502 1.00 51.53 100 ILE A O 1
ATOM 852 N N . ARG A 1 101 ? -19.992 -5.265 9.819 1.00 53.25 101 ARG A N 1
ATOM 853 C CA . ARG A 1 101 ? -19.134 -4.666 8.777 1.00 53.25 101 ARG A CA 1
ATOM 854 C C . ARG A 1 101 ? -18.012 -5.594 8.289 1.00 53.25 101 ARG A C 1
ATOM 856 O O . ARG A 1 101 ? -17.557 -5.471 7.153 1.00 53.25 101 ARG A O 1
ATOM 863 N N . THR A 1 102 ? -17.572 -6.542 9.119 1.00 52.38 102 THR A N 1
ATOM 864 C CA . THR A 1 102 ? -16.570 -7.564 8.759 1.00 52.38 102 THR A CA 1
ATOM 865 C C . THR A 1 102 ? -17.132 -8.727 7.938 1.00 52.38 102 THR A C 1
ATOM 867 O O . THR A 1 102 ? -16.343 -9.458 7.326 1.00 52.38 102 THR A O 1
ATOM 870 N N . LYS A 1 103 ? -18.464 -8.885 7.827 1.00 52.91 103 LYS A N 1
ATOM 871 C CA . LYS A 1 103 ? -19.091 -9.813 6.868 1.00 52.91 103 LYS A CA 1
ATOM 872 C C . LYS A 1 103 ? -18.899 -9.278 5.444 1.00 52.91 103 LYS A C 1
ATOM 874 O O . LYS A 1 103 ? -19.784 -8.672 4.851 1.00 52.91 103 LYS A O 1
ATOM 879 N N . ARG A 1 104 ? -17.698 -9.485 4.896 1.00 54.31 104 ARG A N 1
ATOM 880 C CA . ARG A 1 104 ? -17.343 -9.091 3.526 1.00 54.31 104 ARG A CA 1
ATOM 881 C C . ARG A 1 104 ? -18.296 -9.766 2.529 1.00 54.31 104 ARG A C 1
ATOM 883 O O . ARG A 1 104 ? -18.561 -10.963 2.693 1.00 54.31 104 ARG A O 1
ATOM 890 N N . PRO A 1 105 ? -18.771 -9.050 1.496 1.00 49.97 105 PRO A N 1
ATOM 891 C CA . PRO A 1 105 ? -19.617 -9.642 0.469 1.00 49.97 105 PRO A CA 1
ATOM 892 C C . PRO A 1 105 ? -18.879 -10.813 -0.192 1.00 49.97 105 PRO A C 1
ATOM 894 O O . PRO A 1 105 ? -17.743 -10.678 -0.646 1.00 49.97 105 PRO A O 1
ATOM 897 N N . LYS A 1 106 ? -19.511 -11.989 -0.194 1.00 53.72 106 LYS A N 1
ATOM 898 C CA . LYS A 1 106 ? -19.052 -13.161 -0.946 1.00 53.72 106 LYS A CA 1
ATOM 899 C C . LYS A 1 106 ? -19.719 -13.101 -2.315 1.00 53.72 106 LYS A C 1
ATOM 901 O O . LYS A 1 106 ? -20.944 -13.114 -2.376 1.00 53.72 106 LYS A O 1
ATOM 906 N N . PHE A 1 107 ? -18.943 -13.058 -3.391 1.00 49.09 107 PHE A N 1
ATOM 907 C CA . PHE A 1 107 ? -19.478 -13.186 -4.746 1.00 49.09 107 PHE A CA 1
ATOM 908 C C . PHE A 1 107 ? -19.157 -14.601 -5.235 1.00 49.09 107 PHE A C 1
ATOM 910 O O . PHE A 1 107 ? -17.991 -14.985 -5.261 1.00 49.09 107 PHE A O 1
ATOM 917 N N . LEU A 1 108 ? -20.177 -15.415 -5.537 1.00 54.75 108 LEU A N 1
ATOM 918 C CA . LEU A 1 108 ? -20.015 -16.815 -5.983 1.00 54.75 108 LEU A CA 1
ATOM 919 C C . LEU A 1 108 ? -19.185 -17.706 -5.028 1.00 54.75 108 LEU A C 1
ATOM 921 O O . LEU A 1 108 ? -18.448 -18.585 -5.456 1.00 54.75 108 LEU A O 1
ATOM 925 N N . GLY A 1 109 ? -19.252 -17.459 -3.715 1.00 56.88 109 GLY A N 1
ATOM 926 C CA . GLY A 1 109 ? -18.452 -18.194 -2.721 1.00 56.88 109 GLY A CA 1
ATOM 927 C C . GLY A 1 109 ? -16.973 -17.789 -2.662 1.00 56.88 109 GLY A C 1
ATOM 928 O O . GLY A 1 109 ? -16.292 -18.126 -1.693 1.00 56.88 109 GLY A O 1
ATOM 929 N N . ILE A 1 110 ? -16.498 -16.988 -3.618 1.00 54.78 110 ILE A N 1
ATOM 930 C CA . ILE A 1 110 ? -15.150 -16.430 -3.643 1.00 54.78 110 ILE A CA 1
ATOM 931 C C . ILE A 1 110 ? -15.179 -15.085 -2.912 1.00 54.78 110 ILE A C 1
ATOM 933 O O . ILE A 1 110 ? -15.981 -14.188 -3.191 1.00 54.78 110 ILE A O 1
ATOM 937 N N . LYS A 1 111 ? -14.295 -14.930 -1.927 1.00 55.91 111 LYS A N 1
ATOM 938 C CA . LYS A 1 111 ? -14.026 -13.618 -1.339 1.00 55.91 111 LYS A CA 1
ATOM 939 C C . LYS A 1 111 ? -13.176 -12.863 -2.357 1.00 55.91 111 LYS A C 1
ATOM 941 O O . LYS A 1 111 ? -11.991 -13.145 -2.472 1.00 55.91 111 LYS A O 1
ATOM 946 N N . ILE A 1 112 ? -13.778 -11.949 -3.120 1.00 53.47 112 ILE A N 1
ATOM 947 C CA . ILE A 1 112 ? -13.007 -11.074 -4.008 1.00 53.47 112 ILE A CA 1
ATOM 948 C C . ILE A 1 112 ? -12.148 -10.195 -3.113 1.00 53.47 112 ILE A C 1
ATOM 950 O O . ILE A 1 112 ? -12.633 -9.362 -2.343 1.00 53.47 112 ILE A O 1
ATOM 954 N N . PHE A 1 113 ? -10.854 -10.437 -3.179 1.00 62.59 113 PHE A N 1
ATOM 955 C CA . PHE A 1 113 ? -9.885 -9.728 -2.393 1.00 62.59 113 PHE A CA 1
ATOM 956 C C . PHE A 1 113 ? -9.238 -8.658 -3.258 1.00 62.59 113 PHE A C 1
ATOM 958 O O . PHE A 1 113 ? -8.576 -8.963 -4.242 1.00 62.59 113 PHE A O 1
ATOM 965 N N . TYR A 1 114 ? -9.390 -7.394 -2.870 1.00 64.12 114 TYR A N 1
ATOM 966 C CA . TYR A 1 114 ? -8.752 -6.288 -3.585 1.00 64.12 114 TYR A CA 1
ATOM 967 C C . TYR A 1 114 ? -7.218 -6.450 -3.660 1.00 64.12 114 TYR A C 1
ATOM 969 O O . TYR A 1 114 ? -6.601 -6.012 -4.625 1.00 64.12 114 TYR A O 1
ATOM 977 N N . HIS A 1 115 ? -6.598 -7.132 -2.688 1.00 68.69 115 HIS A N 1
ATOM 978 C CA . HIS A 1 115 ? -5.162 -7.417 -2.728 1.00 68.69 115 HIS A CA 1
ATOM 979 C C . HIS A 1 115 ? -4.745 -8.258 -3.944 1.00 68.69 115 HIS A C 1
ATOM 981 O O . HIS A 1 115 ? -3.668 -8.017 -4.470 1.00 68.69 115 HIS A O 1
ATOM 987 N N . TRP A 1 116 ? -5.618 -9.115 -4.491 1.00 76.12 116 TRP A N 1
ATOM 988 C CA . TRP A 1 116 ? -5.296 -9.893 -5.694 1.00 76.12 116 TRP A CA 1
ATOM 989 C C . TRP A 1 116 ? -4.996 -9.010 -6.904 1.00 76.12 116 TRP A C 1
ATOM 991 O O . TRP A 1 116 ? -4.112 -9.330 -7.690 1.00 76.12 116 TRP A O 1
ATOM 1001 N N . ALA A 1 117 ? -5.695 -7.880 -7.053 1.00 79.44 117 ALA A N 1
ATOM 1002 C CA . ALA A 1 117 ? -5.408 -6.946 -8.139 1.00 79.44 117 ALA A CA 1
ATOM 1003 C C . ALA A 1 117 ? -4.006 -6.334 -7.989 1.00 79.44 117 ALA A C 1
ATOM 1005 O O . ALA A 1 117 ? -3.287 -6.188 -8.974 1.00 79.44 117 ALA A O 1
ATOM 1006 N N . ILE A 1 118 ? -3.598 -6.024 -6.756 1.00 81.38 118 ILE A N 1
ATOM 1007 C CA . ILE A 1 118 ? -2.265 -5.492 -6.455 1.00 81.38 118 ILE A CA 1
ATOM 1008 C C . ILE A 1 118 ? -1.193 -6.552 -6.744 1.00 81.38 118 ILE A C 1
ATOM 1010 O O . ILE A 1 118 ? -0.193 -6.239 -7.389 1.00 81.38 118 ILE A O 1
ATOM 1014 N N . ASP A 1 119 ? -1.427 -7.800 -6.336 1.00 82.50 119 ASP A N 1
ATOM 1015 C CA . ASP A 1 119 ? -0.502 -8.917 -6.554 1.00 82.50 119 ASP A CA 1
ATOM 1016 C C . ASP A 1 119 ? -0.301 -9.203 -8.052 1.00 82.50 119 ASP A C 1
ATOM 1018 O O . ASP A 1 119 ? 0.827 -9.373 -8.517 1.00 82.50 119 ASP A O 1
ATOM 1022 N N . VAL A 1 120 ? -1.383 -9.183 -8.840 1.00 87.00 120 VAL A N 1
ATOM 1023 C CA . VAL A 1 120 ? -1.322 -9.358 -10.301 1.00 87.00 120 VAL A CA 1
ATOM 1024 C C . VAL A 1 120 ? -0.505 -8.245 -10.958 1.00 87.00 120 VAL A C 1
ATOM 1026 O O . VAL A 1 120 ? 0.338 -8.523 -11.813 1.00 87.00 120 VAL A O 1
ATOM 1029 N N . VAL A 1 121 ? -0.706 -6.991 -10.545 1.00 87.25 121 VAL A N 1
ATOM 1030 C CA . VAL A 1 121 ? 0.076 -5.859 -11.063 1.00 87.25 121 VAL A CA 1
ATOM 1031 C C . VAL A 1 121 ? 1.553 -5.985 -10.673 1.00 87.25 121 VAL A C 1
ATOM 1033 O O . VAL A 1 121 ? 2.422 -5.728 -11.506 1.00 87.25 121 VAL A O 1
ATOM 1036 N N . ALA A 1 122 ? 1.854 -6.432 -9.451 1.00 87.38 122 ALA A N 1
ATOM 1037 C CA . ALA A 1 122 ? 3.224 -6.656 -8.987 1.00 87.38 122 ALA A CA 1
ATOM 1038 C C . ALA A 1 122 ? 3.952 -7.729 -9.806 1.00 87.38 122 ALA A C 1
ATOM 1040 O O . ALA A 1 122 ? 5.105 -7.533 -10.209 1.00 87.38 122 ALA A O 1
ATOM 1041 N N . LEU A 1 123 ? 3.268 -8.838 -10.099 1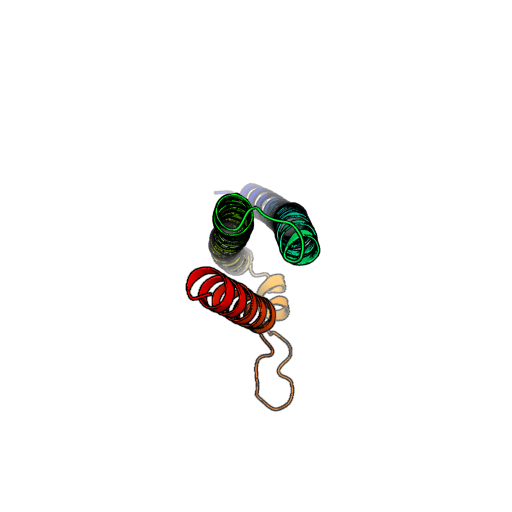.00 90.44 123 LEU A N 1
ATOM 1042 C CA . LEU A 1 123 ? 3.788 -9.900 -10.958 1.00 90.44 123 LEU A CA 1
ATOM 1043 C C . LEU A 1 123 ? 4.042 -9.391 -12.378 1.00 90.44 123 LEU A C 1
ATOM 1045 O O . LEU A 1 123 ? 5.127 -9.606 -12.915 1.00 90.44 123 LEU A O 1
ATOM 1049 N N . ALA A 1 124 ? 3.082 -8.670 -12.964 1.00 90.31 124 ALA A N 1
ATOM 1050 C CA . ALA A 1 124 ? 3.220 -8.116 -14.307 1.00 90.31 124 ALA A CA 1
ATOM 1051 C C . ALA A 1 124 ? 4.393 -7.126 -14.405 1.00 90.31 124 ALA A C 1
ATOM 1053 O O . ALA A 1 124 ? 5.213 -7.238 -15.316 1.00 90.31 124 ALA A O 1
ATOM 1054 N N . TYR A 1 125 ? 4.522 -6.199 -13.448 1.00 90.38 125 TYR A N 1
ATOM 1055 C CA . TYR A 1 125 ? 5.636 -5.246 -13.412 1.00 90.38 125 TYR A CA 1
ATOM 1056 C C . TYR A 1 125 ? 6.974 -5.988 -13.305 1.00 90.38 125 TYR A C 1
ATOM 1058 O O . TYR A 1 125 ? 7.899 -5.733 -14.078 1.00 90.38 125 TYR A O 1
ATOM 1066 N N . THR A 1 126 ? 7.077 -6.938 -12.374 1.00 92.00 126 THR A N 1
ATOM 1067 C CA . THR A 1 126 ? 8.307 -7.712 -12.158 1.00 92.00 126 THR A CA 1
ATOM 1068 C C . THR A 1 126 ? 8.688 -8.513 -13.404 1.00 92.00 126 THR A C 1
ATOM 1070 O O . THR A 1 126 ? 9.859 -8.546 -13.776 1.00 92.00 126 THR A O 1
ATOM 1073 N N . LEU A 1 127 ? 7.713 -9.091 -14.108 1.00 94.06 127 LEU A N 1
ATOM 1074 C CA . LEU A 1 127 ? 7.951 -9.799 -15.364 1.00 94.06 127 LEU A CA 1
ATOM 1075 C C . LEU A 1 127 ? 8.496 -8.861 -16.453 1.00 94.06 127 LEU A C 1
ATOM 1077 O O . LEU A 1 127 ? 9.477 -9.202 -17.110 1.00 94.06 127 LEU A O 1
ATOM 1081 N N . ILE A 1 128 ? 7.931 -7.658 -16.600 1.00 89.50 128 ILE A N 1
ATOM 1082 C CA . ILE A 1 128 ? 8.444 -6.644 -17.538 1.00 89.50 128 ILE A CA 1
ATOM 1083 C C . ILE A 1 128 ? 9.886 -6.257 -17.185 1.00 89.50 128 ILE A C 1
ATOM 1085 O O . ILE A 1 128 ? 10.730 -6.183 -18.077 1.00 89.50 128 ILE A O 1
ATOM 1089 N N . LEU A 1 129 ? 10.193 -6.049 -15.900 1.00 92.50 129 LEU A N 1
ATOM 1090 C CA . LEU A 1 129 ? 11.557 -5.764 -15.449 1.00 92.50 129 LEU A CA 1
ATOM 1091 C C . LEU A 1 129 ? 12.525 -6.877 -15.868 1.00 92.50 129 LEU A C 1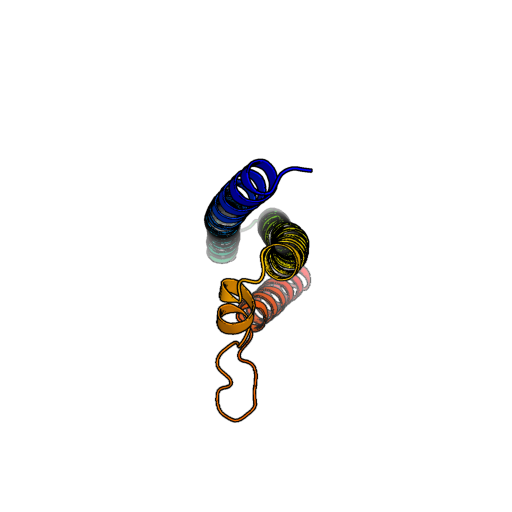
ATOM 1093 O O . LEU A 1 129 ? 13.564 -6.583 -16.456 1.00 92.50 129 LEU A O 1
ATOM 1097 N N . VAL A 1 130 ? 12.186 -8.141 -15.596 1.00 93.38 130 VAL A N 1
ATOM 1098 C CA . VAL A 1 130 ? 13.030 -9.293 -15.954 1.00 93.38 130 VAL A CA 1
ATOM 1099 C C . VAL A 1 130 ? 13.291 -9.326 -17.460 1.00 93.38 130 VAL A C 1
ATOM 1101 O O . VAL A 1 130 ? 14.441 -9.462 -17.873 1.00 93.38 130 VAL A O 1
ATOM 1104 N N . LEU A 1 131 ? 12.259 -9.119 -18.283 1.00 90.81 131 LEU A N 1
ATOM 1105 C CA . LEU A 1 131 ? 12.408 -9.070 -19.741 1.00 90.81 131 LEU A CA 1
ATOM 1106 C C . LEU A 1 131 ? 13.346 -7.943 -20.201 1.00 90.81 131 LEU A C 1
ATOM 1108 O O . LEU A 1 131 ? 14.155 -8.155 -21.101 1.00 90.81 131 LEU A O 1
ATOM 1112 N N . VAL A 1 132 ? 13.280 -6.761 -19.578 1.00 87.88 132 VAL A N 1
ATOM 1113 C CA . VAL A 1 132 ? 14.186 -5.641 -19.895 1.00 87.88 132 VAL A CA 1
ATOM 1114 C C . VAL A 1 132 ? 15.623 -5.925 -19.457 1.00 87.88 132 VAL A C 1
ATOM 1116 O O . VAL A 1 132 ? 16.561 -5.522 -20.139 1.00 87.88 132 VAL A O 1
ATOM 1119 N N . LEU A 1 133 ? 15.819 -6.601 -18.325 1.00 88.00 133 LEU A N 1
ATOM 1120 C CA . LEU A 1 133 ? 17.156 -6.916 -17.820 1.00 88.00 133 LEU A CA 1
ATOM 1121 C C . LEU A 1 133 ? 17.868 -7.983 -18.661 1.00 88.00 133 LEU A C 1
ATOM 1123 O O . LEU A 1 133 ? 19.086 -7.882 -18.837 1.00 88.00 133 LEU A O 1
ATOM 1127 N N . LEU A 1 134 ? 17.116 -8.964 -19.176 1.00 88.00 134 LEU A N 1
ATOM 1128 C CA . LEU A 1 134 ? 17.618 -10.051 -20.025 1.00 88.00 134 LEU A CA 1
ATOM 1129 C C . LEU A 1 134 ? 17.945 -9.615 -21.461 1.00 88.00 134 LEU A C 1
ATOM 1131 O O . LEU A 1 134 ? 18.723 -10.292 -22.129 1.00 88.00 134 LEU A O 1
ATOM 1135 N N . ARG A 1 135 ? 17.351 -8.515 -21.931 1.00 77.38 135 ARG A N 1
ATOM 1136 C CA . ARG A 1 135 ? 17.644 -7.908 -23.235 1.00 77.38 135 ARG A CA 1
ATOM 1137 C C . ARG A 1 135 ? 18.914 -7.060 -23.195 1.00 77.38 135 ARG A C 1
ATOM 1139 O O . ARG A 1 135 ? 19.587 -6.977 -24.240 1.00 77.38 135 ARG A O 1
#

Radius of gyration: 20.9 Å; chains: 1; bounding box: 45×26×62 Å